Protein AF-A0A0Q8Q3E1-F1 (afdb_monomer)

Nearest PDB structures (foldseek):
  7n4d-assembly4_D  TM=6.068E-01  e=2.400E-01  Naegleria fowleri
  8rpp-assembly2_C  TM=5.121E-01  e=3.113E-01  Homo sapiens
  8bsj-assembly1_LN  TM=4.347E-01  e=2.488E+00  Giardia duodenalis
  2mf6-assembly1_C  TM=3.451E-01  e=6.360E-01  Gallus gallus

Mean predicted aligned error: 5.14 Å

Solvent-accessible surface area (backbone atoms only — not comparable to full-atom values): 5073 Å² total; per-residue (Å²): 135,86,70,72,69,56,91,77,68,58,80,46,69,65,23,40,23,29,38,77,83,64,42,48,21,41,25,71,40,70,47,97,87,60,33,35,30,19,37,29,74,84,76,65,50,79,70,54,72,40,20,46,74,96,45,60,35,40,64,52,54,72,67,58,48,52,46,35,72,73,39,48,69,64,40,48,53,52,53,54,53,52,57,52,62,73,73,108

Structure (mmCIF, 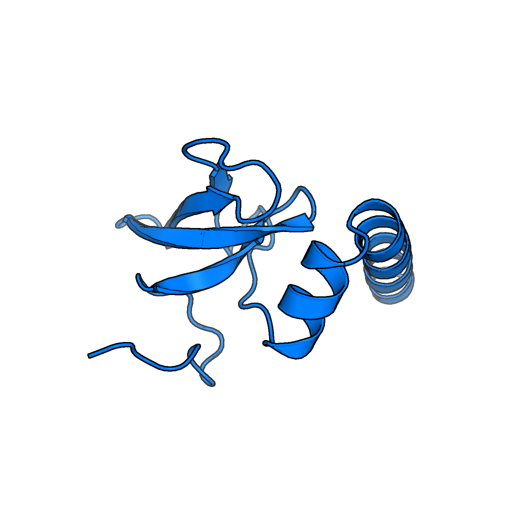N/CA/C/O backbone):
data_AF-A0A0Q8Q3E1-F1
#
_entry.id   AF-A0A0Q8Q3E1-F1
#
loop_
_atom_site.group_PDB
_atom_site.id
_atom_site.type_symbol
_atom_site.label_atom_id
_atom_site.label_alt_id
_atom_site.label_comp_id
_atom_site.label_asym_id
_atom_site.label_entity_id
_atom_site.label_seq_id
_atom_site.pdbx_PDB_ins_code
_atom_site.Cartn_x
_atom_site.Cartn_y
_atom_site.Cartn_z
_atom_site.occupancy
_atom_site.B_iso_or_equiv
_atom_site.auth_seq_id
_atom_site.auth_comp_id
_atom_site.auth_asym_id
_atom_site.auth_atom_id
_atom_site.pdbx_PDB_model_num
ATOM 1 N N . MET A 1 1 ? -5.960 -12.718 -17.561 1.00 31.53 1 MET A N 1
ATOM 2 C CA . MET A 1 1 ? -5.640 -13.663 -16.474 1.00 31.53 1 MET A CA 1
ATOM 3 C C . MET A 1 1 ? -5.301 -12.798 -15.272 1.00 31.53 1 MET A C 1
ATOM 5 O O . MET A 1 1 ? -4.240 -12.197 -15.286 1.00 31.53 1 MET A O 1
ATOM 9 N N . ALA A 1 2 ? -6.235 -12.590 -14.342 1.00 37.62 2 ALA A N 1
ATOM 10 C CA . ALA A 1 2 ? -5.942 -11.848 -13.117 1.00 37.62 2 ALA A CA 1
ATOM 11 C C . ALA A 1 2 ? -5.244 -12.821 -12.162 1.00 37.62 2 ALA A C 1
ATOM 13 O O . ALA A 1 2 ? -5.837 -13.830 -11.782 1.00 37.62 2 ALA A O 1
ATOM 14 N N . GLN A 1 3 ? -3.965 -12.584 -11.884 1.00 43.72 3 GLN A N 1
ATOM 15 C CA . GLN A 1 3 ? -3.220 -13.351 -10.892 1.00 43.72 3 GLN A CA 1
ATOM 16 C C . GLN A 1 3 ? -3.800 -12.998 -9.512 1.00 43.72 3 GLN A C 1
ATOM 18 O O . GLN A 1 3 ? -4.028 -11.823 -9.228 1.00 43.72 3 GLN A O 1
ATOM 23 N N . ALA A 1 4 ? -4.091 -14.003 -8.683 1.00 48.03 4 ALA A N 1
ATOM 24 C CA . ALA A 1 4 ? -4.406 -13.782 -7.273 1.00 48.03 4 ALA A CA 1
ATOM 25 C C . ALA A 1 4 ? -3.236 -13.041 -6.590 1.00 48.03 4 ALA A C 1
ATOM 27 O O . ALA A 1 4 ? -2.099 -13.222 -7.041 1.00 48.03 4 ALA A O 1
ATOM 28 N N . PRO A 1 5 ? -3.479 -12.230 -5.538 1.00 51.66 5 PRO A N 1
ATOM 29 C CA . PRO A 1 5 ? -2.392 -11.638 -4.766 1.00 51.66 5 PRO A CA 1
ATOM 30 C C . PRO A 1 5 ? -1.440 -12.755 -4.324 1.00 51.66 5 PRO A C 1
ATOM 32 O O . PRO A 1 5 ? -1.869 -13.801 -3.839 1.00 51.66 5 PRO A O 1
ATOM 35 N N . SER A 1 6 ? -0.159 -12.565 -4.613 1.00 49.50 6 SER A N 1
ATOM 36 C CA . SER A 1 6 ? 0.922 -13.515 -4.372 1.00 49.50 6 SER A CA 1
ATOM 37 C C . SER A 1 6 ? 0.959 -13.934 -2.901 1.00 49.50 6 SER A C 1
ATOM 39 O O . SER A 1 6 ? 1.283 -13.137 -2.026 1.00 49.50 6 SER A O 1
ATOM 41 N N . GLU A 1 7 ? 0.709 -15.217 -2.624 1.00 49.69 7 GLU A N 1
ATOM 42 C CA . GLU A 1 7 ? 0.925 -15.814 -1.292 1.00 49.69 7 GLU A CA 1
ATOM 43 C C . GLU A 1 7 ? 2.414 -15.822 -0.882 1.00 49.69 7 GLU A C 1
ATOM 45 O O . GLU A 1 7 ? 2.760 -16.154 0.247 1.00 49.69 7 GLU A O 1
ATOM 50 N N . SER A 1 8 ? 3.309 -15.446 -1.801 1.00 54.81 8 SER A N 1
ATOM 51 C CA . SER A 1 8 ? 4.764 -15.436 -1.653 1.00 54.81 8 SER A CA 1
ATOM 52 C C . SER A 1 8 ? 5.348 -14.153 -1.044 1.00 54.81 8 SER A C 1
ATOM 54 O O . SER A 1 8 ? 6.567 -14.047 -0.954 1.00 54.81 8 SER A O 1
ATOM 56 N N . GLY A 1 9 ? 4.536 -13.173 -0.629 1.00 71.06 9 GLY A N 1
ATOM 57 C CA . GLY A 1 9 ? 5.037 -11.915 -0.041 1.00 71.06 9 GLY A CA 1
ATOM 58 C C . GLY A 1 9 ? 5.728 -10.970 -1.043 1.00 71.06 9 GLY A C 1
ATOM 59 O O . GLY A 1 9 ? 6.095 -9.852 -0.695 1.00 71.06 9 GLY A O 1
ATOM 60 N N . GLU A 1 10 ? 5.877 -11.398 -2.294 1.00 87.19 10 GLU A N 1
ATOM 61 C CA . GLU A 1 10 ? 6.497 -10.650 -3.386 1.00 87.19 10 GLU A CA 1
ATOM 62 C C . GLU A 1 10 ? 5.475 -9.718 -4.050 1.00 87.19 10 GLU A C 1
ATOM 64 O O . GLU A 1 10 ? 4.377 -10.152 -4.402 1.00 87.19 10 GLU A O 1
ATOM 69 N N . ILE A 1 11 ? 5.819 -8.446 -4.261 1.00 92.75 11 ILE A N 1
ATOM 70 C CA . ILE A 1 11 ? 4.966 -7.502 -4.995 1.00 92.75 11 ILE A CA 1
ATOM 71 C C . ILE A 1 11 ? 5.275 -7.618 -6.491 1.00 92.75 11 ILE A C 1
ATOM 73 O O . ILE A 1 11 ? 6.391 -7.352 -6.925 1.00 92.75 11 ILE A O 1
ATOM 77 N N . VAL A 1 12 ? 4.265 -7.981 -7.285 1.00 93.31 12 VAL A N 1
ATOM 78 C CA . VAL A 1 12 ? 4.331 -8.028 -8.753 1.00 93.31 12 VAL A CA 1
ATOM 79 C C . VAL A 1 12 ? 3.245 -7.144 -9.363 1.00 93.31 12 VAL A C 1
ATOM 81 O O . VAL A 1 12 ? 2.308 -6.732 -8.678 1.00 93.31 12 VAL A O 1
ATOM 84 N N . VAL A 1 13 ? 3.332 -6.866 -10.667 1.00 95.19 13 VAL A N 1
ATOM 85 C CA . VAL A 1 13 ? 2.272 -6.133 -11.381 1.00 95.19 13 VAL A CA 1
ATOM 86 C C . VAL A 1 13 ? 0.929 -6.848 -11.199 1.00 95.19 13 VAL A C 1
ATOM 88 O O . VAL A 1 13 ? 0.800 -8.036 -11.491 1.00 95.19 13 VAL A O 1
ATOM 91 N N . GLY A 1 14 ? -0.075 -6.108 -10.730 1.00 93.75 14 GLY A N 1
ATOM 92 C CA . GLY A 1 14 ? -1.397 -6.626 -10.376 1.00 93.75 14 GLY A CA 1
ATOM 93 C C . GLY A 1 14 ? -1.587 -6.951 -8.891 1.00 93.75 14 GLY A C 1
ATOM 94 O O . GLY A 1 14 ? -2.732 -7.042 -8.451 1.00 93.75 14 GLY A O 1
ATOM 95 N N . THR A 1 15 ? -0.514 -7.069 -8.102 1.00 94.25 15 THR A N 1
ATOM 96 C CA . THR A 1 15 ? -0.609 -7.179 -6.640 1.00 94.25 15 THR A CA 1
ATOM 97 C C . THR A 1 15 ? -1.083 -5.851 -6.053 1.00 94.25 15 THR A C 1
ATOM 99 O O . THR A 1 15 ? -0.657 -4.779 -6.488 1.00 94.25 15 THR A O 1
ATOM 102 N N . ILE A 1 16 ? -1.959 -5.919 -5.051 1.00 95.62 16 ILE A N 1
ATOM 103 C CA . ILE A 1 16 ? -2.321 -4.757 -4.239 1.00 95.62 16 ILE A CA 1
ATOM 104 C C . ILE A 1 16 ? -1.423 -4.760 -3.005 1.00 95.62 16 ILE A C 1
ATOM 106 O O . ILE A 1 16 ? -1.326 -5.779 -2.322 1.00 95.62 16 ILE A O 1
ATOM 110 N N . TYR A 1 17 ? -0.750 -3.644 -2.749 1.00 95.38 17 TYR A N 1
ATOM 111 C CA . TYR A 1 17 ? 0.181 -3.480 -1.635 1.00 95.38 17 TYR A CA 1
ATOM 112 C C . TYR A 1 17 ? -0.170 -2.258 -0.784 1.00 95.38 17 TYR A C 1
ATOM 114 O O . TYR A 1 17 ? -0.857 -1.352 -1.253 1.00 95.38 17 TYR A O 1
ATOM 122 N N . GLU A 1 18 ? 0.290 -2.248 0.464 1.00 95.44 18 GLU A N 1
ATOM 123 C CA . GLU A 1 18 ? 0.244 -1.091 1.361 1.00 95.44 18 GLU A CA 1
ATOM 124 C C . GLU A 1 18 ? 1.460 -0.216 1.066 1.00 95.44 18 GLU A C 1
ATOM 126 O O . GLU A 1 18 ? 2.587 -0.710 1.106 1.00 95.44 18 GLU A O 1
ATOM 131 N N . ASP A 1 19 ? 1.261 1.062 0.742 1.00 94.62 19 ASP A N 1
ATOM 132 C CA . ASP A 1 19 ? 2.371 2.014 0.673 1.00 94.62 19 ASP A CA 1
ATOM 133 C C . ASP A 1 19 ? 2.711 2.596 2.058 1.00 94.62 19 ASP A C 1
ATOM 135 O O . ASP A 1 19 ? 1.999 2.396 3.039 1.00 94.62 19 ASP A O 1
ATOM 139 N N . CYS A 1 20 ? 3.789 3.375 2.152 1.00 92.94 20 CYS A N 1
ATOM 140 C CA . CYS A 1 20 ? 4.216 3.991 3.414 1.00 92.94 20 CYS A CA 1
ATOM 141 C C . CYS A 1 20 ? 3.246 5.050 3.978 1.00 92.94 20 CYS A C 1
ATOM 143 O O . CYS A 1 20 ? 3.475 5.575 5.067 1.00 92.94 20 CYS A O 1
ATOM 145 N N . ALA A 1 21 ? 2.179 5.384 3.249 1.00 93.19 21 ALA A N 1
ATOM 146 C CA . ALA A 1 21 ? 1.082 6.231 3.700 1.00 93.19 21 ALA A CA 1
ATOM 147 C C . ALA A 1 21 ? -0.200 5.422 3.970 1.00 93.19 21 ALA A C 1
ATOM 149 O O . ALA A 1 21 ? -1.272 6.017 4.098 1.00 93.19 21 ALA A O 1
ATOM 150 N N . TYR A 1 22 ? -0.090 4.093 4.067 1.00 94.88 22 TYR A N 1
ATOM 151 C CA . TYR A 1 22 ? -1.175 3.140 4.307 1.00 94.88 22 TYR A CA 1
ATOM 152 C C . TYR A 1 22 ? -2.185 3.007 3.165 1.00 94.88 22 TYR A C 1
ATOM 154 O O . TYR A 1 22 ? -3.239 2.393 3.339 1.00 94.88 22 TYR A O 1
ATOM 162 N N . HIS A 1 23 ? -1.910 3.574 1.989 1.00 95.81 23 HIS A N 1
ATOM 163 C CA . HIS A 1 23 ? -2.814 3.430 0.860 1.00 95.81 23 HIS A CA 1
ATOM 164 C C . HIS A 1 23 ? -2.765 1.985 0.341 1.00 95.81 23 HIS A C 1
ATOM 166 O O . HIS A 1 23 ? -1.674 1.476 0.081 1.00 95.81 23 HIS A O 1
ATOM 172 N N . PRO A 1 24 ? -3.918 1.337 0.094 1.00 96.06 24 PRO A N 1
ATOM 173 C CA . PRO A 1 24 ? -3.980 0.190 -0.797 1.00 96.06 24 PRO A CA 1
ATOM 174 C C . PRO A 1 24 ? -3.700 0.660 -2.229 1.00 96.06 24 PRO A C 1
ATOM 176 O O . PRO A 1 24 ? -4.452 1.456 -2.798 1.00 96.06 24 PRO A O 1
ATOM 179 N N . VAL A 1 25 ? -2.613 0.172 -2.815 1.00 96.44 25 VAL A N 1
ATOM 180 C CA . VAL A 1 25 ? -2.119 0.574 -4.134 1.00 96.44 25 VAL A CA 1
ATOM 181 C C . VAL A 1 25 ? -2.088 -0.631 -5.068 1.00 96.44 25 VAL A C 1
ATOM 183 O O . VAL A 1 25 ? -1.472 -1.646 -4.759 1.00 96.44 25 VAL A O 1
ATOM 186 N N . LEU A 1 26 ? -2.726 -0.520 -6.236 1.00 95.75 26 LEU A N 1
ATOM 187 C CA . LEU A 1 26 ? -2.594 -1.510 -7.306 1.00 95.75 26 LEU A CA 1
ATOM 188 C C . LEU A 1 26 ? -1.253 -1.313 -8.015 1.00 95.75 26 LEU A C 1
ATOM 190 O O . LEU A 1 26 ? -1.057 -0.293 -8.677 1.00 95.75 26 LEU A O 1
ATOM 194 N N . CYS A 1 27 ? -0.355 -2.294 -7.916 1.00 95.88 27 CYS A N 1
ATOM 195 C CA . CYS A 1 27 ? 0.936 -2.262 -8.594 1.00 95.88 27 CYS A CA 1
ATOM 196 C C . CYS A 1 27 ? 0.759 -2.291 -10.116 1.00 95.88 27 CYS A C 1
ATOM 198 O O . CYS A 1 27 ? 0.194 -3.234 -10.679 1.00 95.88 27 CYS A O 1
ATOM 200 N N . THR A 1 28 ? 1.281 -1.266 -10.785 1.00 95.81 28 THR A N 1
ATOM 201 C CA . THR A 1 28 ? 1.295 -1.146 -12.248 1.00 95.81 28 THR A CA 1
ATOM 202 C C . THR A 1 28 ? 2.686 -1.353 -12.837 1.00 95.81 28 THR A C 1
ATOM 204 O O . THR A 1 28 ? 2.796 -1.647 -14.025 1.00 95.81 28 THR A O 1
ATOM 207 N N . ALA A 1 29 ? 3.743 -1.202 -12.033 1.00 95.25 29 ALA A N 1
ATOM 208 C CA . ALA A 1 29 ? 5.122 -1.432 -12.446 1.00 95.25 29 ALA A CA 1
ATOM 209 C C . ALA A 1 29 ? 5.997 -1.878 -11.267 1.00 95.25 29 ALA A C 1
ATOM 211 O O . ALA A 1 29 ? 5.828 -1.397 -10.145 1.00 95.25 29 ALA A O 1
ATOM 212 N N . VAL A 1 30 ? 6.955 -2.755 -11.569 1.00 94.75 30 VAL A N 1
ATOM 213 C CA . VAL A 1 30 ? 8.088 -3.118 -10.709 1.00 94.75 30 VAL A CA 1
ATOM 214 C C . VAL A 1 30 ? 9.354 -2.721 -11.460 1.00 94.75 30 VAL A C 1
ATOM 216 O O . VAL A 1 30 ? 9.466 -3.009 -12.654 1.00 94.75 30 VAL A O 1
ATOM 219 N N . HIS A 1 31 ? 10.265 -2.033 -10.784 1.00 94.38 31 HIS A N 1
ATOM 220 C CA . HIS A 1 31 ? 11.497 -1.501 -11.363 1.00 94.38 31 HIS A CA 1
ATOM 221 C C . HIS A 1 31 ? 12.698 -2.386 -11.018 1.00 94.38 31 HIS A C 1
ATOM 223 O O . HIS A 1 31 ? 12.656 -3.175 -10.075 1.00 94.38 31 HIS A O 1
ATOM 229 N N . ASP A 1 32 ? 13.791 -2.236 -11.770 1.00 92.94 32 ASP A N 1
ATOM 230 C CA . ASP A 1 32 ? 15.008 -3.049 -11.605 1.00 92.94 32 ASP A CA 1
ATOM 231 C C . ASP A 1 32 ? 15.678 -2.871 -10.229 1.00 92.94 32 ASP A C 1
ATOM 233 O O . ASP A 1 32 ? 16.413 -3.748 -9.776 1.00 92.94 32 ASP A O 1
ATOM 237 N N . ASP A 1 33 ? 15.433 -1.741 -9.562 1.00 90.94 33 ASP A N 1
ATOM 238 C CA . ASP A 1 33 ? 15.924 -1.447 -8.212 1.00 90.94 33 ASP A CA 1
ATOM 239 C C . ASP A 1 33 ? 15.027 -2.015 -7.096 1.00 90.94 33 ASP A C 1
ATOM 241 O O . ASP A 1 33 ? 15.283 -1.770 -5.918 1.00 90.94 33 ASP A O 1
ATOM 245 N N . GLY A 1 34 ? 13.982 -2.766 -7.454 1.00 89.38 34 GLY A N 1
ATOM 246 C CA . GLY A 1 34 ? 13.012 -3.337 -6.521 1.00 89.38 34 GLY A CA 1
ATOM 247 C C . GLY A 1 34 ? 11.926 -2.360 -6.069 1.00 89.38 34 GLY A C 1
ATOM 248 O O . GLY A 1 34 ? 11.033 -2.755 -5.318 1.00 89.38 34 GLY A O 1
ATOM 249 N N . SER A 1 35 ? 11.953 -1.102 -6.522 1.00 93.44 35 SER A N 1
ATOM 250 C CA . SER A 1 35 ? 10.859 -0.170 -6.263 1.00 93.44 35 SER A CA 1
ATOM 251 C C . SER A 1 35 ? 9.616 -0.527 -7.080 1.00 93.44 35 SER A C 1
ATOM 253 O O . SER A 1 35 ? 9.667 -1.199 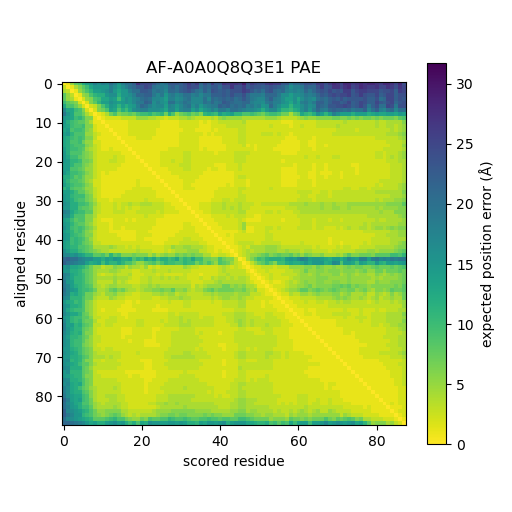-8.114 1.00 93.44 35 SER A O 1
ATOM 255 N N . VAL A 1 36 ? 8.466 -0.074 -6.599 1.00 94.75 36 VAL A N 1
ATOM 256 C CA . VAL A 1 36 ? 7.154 -0.333 -7.182 1.00 94.75 36 VAL A CA 1
ATOM 257 C C . VAL A 1 36 ? 6.394 0.971 -7.369 1.00 94.75 36 VAL A C 1
ATOM 259 O O . VAL A 1 36 ? 6.476 1.898 -6.559 1.00 94.75 36 VAL A O 1
ATOM 262 N N . SER A 1 37 ? 5.623 1.027 -8.447 1.00 95.44 37 SER A N 1
ATOM 263 C CA . SER A 1 37 ? 4.707 2.127 -8.731 1.00 95.44 37 SER A CA 1
ATOM 264 C C . SER A 1 37 ? 3.300 1.588 -8.886 1.00 95.44 37 SER A C 1
ATOM 266 O O . SER A 1 37 ? 3.089 0.513 -9.462 1.00 95.44 37 SER A O 1
ATOM 268 N N . GLY A 1 38 ? 2.325 2.371 -8.447 1.00 95.38 38 GLY A N 1
ATOM 269 C CA . GLY A 1 38 ? 0.937 2.007 -8.638 1.00 95.38 38 GLY A CA 1
ATOM 270 C C . GLY A 1 38 ? -0.049 3.137 -8.417 1.00 95.38 38 GLY A C 1
ATOM 271 O O . GLY A 1 38 ? 0.314 4.297 -8.197 1.00 95.38 38 GLY A O 1
ATOM 272 N N . ILE A 1 39 ? -1.319 2.755 -8.492 1.00 96.31 39 ILE A N 1
ATOM 273 C CA . ILE A 1 39 ? -2.469 3.649 -8.394 1.00 96.31 39 ILE A CA 1
ATOM 274 C C . ILE A 1 39 ? -3.184 3.372 -7.074 1.00 96.31 39 ILE A C 1
ATOM 276 O O . ILE A 1 39 ? -3.531 2.228 -6.773 1.00 96.31 39 ILE A O 1
ATOM 280 N N . SER A 1 40 ? -3.405 4.423 -6.287 1.00 96.00 40 SER A N 1
ATOM 281 C CA . SER A 1 40 ? -4.157 4.336 -5.032 1.00 96.00 40 SER A CA 1
ATOM 282 C C . SER A 1 40 ? -5.612 3.952 -5.291 1.00 96.00 40 SER A C 1
ATOM 284 O O . SER A 1 40 ? -6.298 4.581 -6.095 1.00 96.00 40 SER A O 1
ATOM 286 N N . LEU A 1 41 ? -6.107 2.949 -4.569 1.00 95.31 41 LEU A N 1
ATOM 287 C CA . LEU A 1 41 ? -7.506 2.523 -4.643 1.00 95.31 41 LEU A CA 1
ATOM 288 C C . LEU A 1 41 ? -8.448 3.398 -3.800 1.00 95.31 41 LEU A C 1
ATOM 290 O O . LEU A 1 41 ? -9.661 3.228 -3.883 1.00 95.31 41 LEU A O 1
ATOM 294 N N . ILE A 1 42 ? -7.910 4.331 -3.007 1.00 95.19 42 ILE A N 1
ATOM 295 C CA . ILE A 1 42 ? -8.696 5.252 -2.169 1.00 95.19 42 ILE A CA 1
ATOM 296 C C . ILE A 1 42 ? -9.152 6.476 -2.966 1.00 95.19 42 ILE A C 1
ATOM 298 O O . ILE A 1 42 ? -10.312 6.872 -2.901 1.00 95.19 42 IL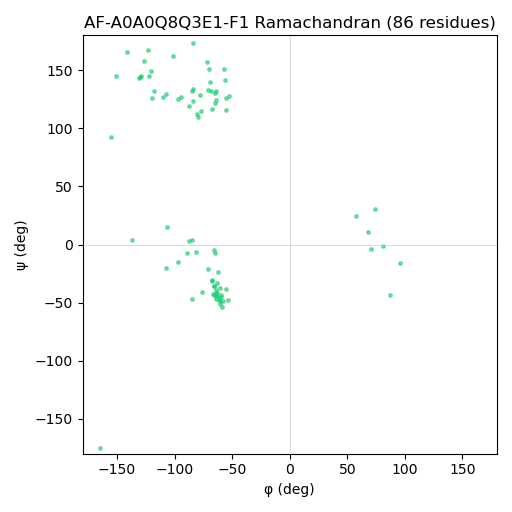E A O 1
ATOM 302 N N . ASP A 1 43 ? -8.230 7.080 -3.711 1.00 93.62 43 ASP A N 1
ATOM 303 C CA . ASP A 1 43 ? -8.395 8.407 -4.316 1.00 93.62 43 ASP A CA 1
ATOM 304 C C . ASP A 1 43 ? -7.895 8.491 -5.766 1.00 93.62 43 ASP A C 1
ATOM 306 O O . ASP A 1 43 ? -7.924 9.567 -6.360 1.00 93.62 43 ASP A O 1
ATOM 310 N N . ALA A 1 44 ? -7.449 7.370 -6.344 1.00 92.56 44 ALA A N 1
ATOM 311 C CA . ALA A 1 44 ? -6.870 7.299 -7.684 1.00 92.56 44 ALA A CA 1
ATOM 312 C C . ALA A 1 44 ? -5.642 8.211 -7.900 1.00 92.56 44 ALA A C 1
ATOM 314 O O . ALA A 1 44 ? -5.344 8.571 -9.036 1.00 92.56 44 ALA A O 1
ATOM 315 N N . SER A 1 45 ? -4.903 8.582 -6.843 1.00 87.25 45 SER A N 1
ATOM 316 C CA . SER A 1 45 ? -3.668 9.368 -6.985 1.00 87.25 45 SER A CA 1
ATOM 317 C C . SER A 1 45 ? -2.582 8.585 -7.752 1.00 87.25 45 SER A C 1
ATOM 319 O O . SER A 1 45 ? -2.302 7.437 -7.384 1.00 87.25 45 SER A O 1
ATOM 321 N N . GLU A 1 46 ? -1.937 9.208 -8.752 1.00 78.38 46 GLU A N 1
ATOM 322 C CA . GLU A 1 46 ? -0.916 8.588 -9.623 1.00 78.38 46 GLU A CA 1
ATOM 323 C C . GLU A 1 46 ? 0.464 9.288 -9.576 1.00 78.38 46 GLU A C 1
ATOM 325 O O . GLU A 1 46 ? 0.518 10.520 -9.501 1.00 78.38 46 GLU A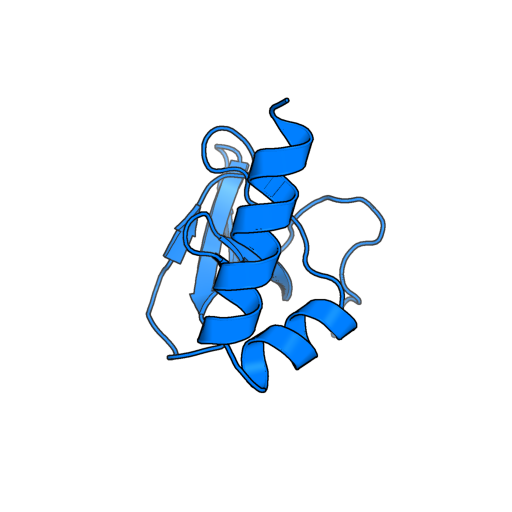 O 1
ATOM 330 N N . PRO A 1 47 ? 1.575 8.543 -9.775 1.00 76.69 47 PRO A N 1
ATOM 331 C CA . PRO A 1 47 ? 1.853 7.208 -9.252 1.00 76.69 47 PRO A CA 1
ATOM 332 C C . PRO A 1 47 ? 2.423 7.300 -7.832 1.00 76.69 47 PRO A C 1
ATOM 334 O O . PRO A 1 47 ? 3.353 8.068 -7.562 1.00 76.69 47 PRO A O 1
ATOM 337 N N . ARG A 1 48 ? 1.897 6.471 -6.925 1.00 89.38 48 ARG A N 1
ATOM 338 C CA . ARG A 1 48 ? 2.488 6.302 -5.593 1.00 89.38 48 ARG A CA 1
ATOM 339 C C . ARG A 1 48 ? 3.684 5.367 -5.722 1.00 89.38 48 ARG A C 1
ATOM 341 O O . ARG A 1 48 ? 3.518 4.186 -6.024 1.00 89.38 48 ARG A O 1
ATOM 348 N N .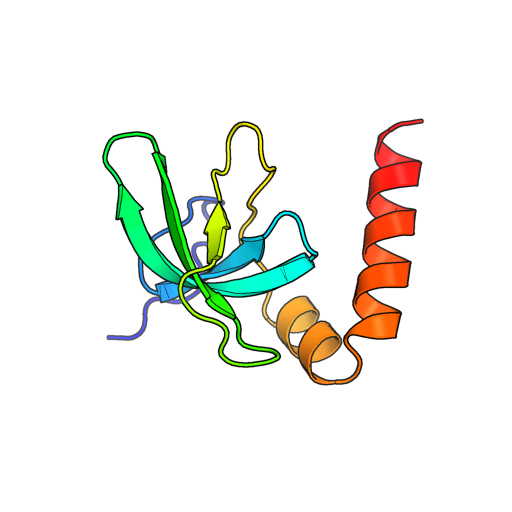 ASN A 1 49 ? 4.881 5.925 -5.559 1.00 91.44 49 ASN A N 1
ATOM 349 C CA . ASN A 1 49 ? 6.140 5.195 -5.674 1.00 91.44 49 ASN A CA 1
ATOM 350 C C . ASN A 1 49 ? 6.619 4.795 -4.283 1.00 91.44 49 ASN A C 1
ATOM 352 O O . ASN A 1 49 ? 6.750 5.647 -3.405 1.00 91.44 49 ASN A O 1
ATOM 356 N N . CYS A 1 50 ? 6.871 3.507 -4.098 1.00 92.31 50 CYS A N 1
ATOM 357 C CA . CYS A 1 50 ? 7.301 2.931 -2.834 1.00 92.31 50 CYS A CA 1
ATOM 358 C C . CYS A 1 50 ? 8.346 1.848 -3.114 1.00 92.31 50 CYS A C 1
ATOM 360 O O . CYS A 1 50 ? 8.478 1.393 -4.246 1.00 92.31 50 CYS A O 1
ATOM 362 N N . ALA A 1 51 ? 9.066 1.401 -2.098 1.00 88.88 51 ALA A N 1
ATOM 363 C CA . ALA A 1 51 ? 9.910 0.218 -2.194 1.00 88.88 51 ALA A CA 1
ATOM 364 C C . ALA A 1 51 ? 9.631 -0.700 -0.994 1.00 88.88 51 ALA A C 1
ATOM 366 O O . ALA A 1 51 ? 9.380 -0.189 0.105 1.00 88.88 51 ALA A O 1
ATOM 367 N N . PRO A 1 52 ? 9.649 -2.035 -1.173 1.00 86.81 52 PRO A N 1
ATOM 368 C CA . PRO A 1 52 ? 9.590 -2.964 -0.046 1.00 86.81 52 PRO A CA 1
ATOM 369 C C . PRO A 1 52 ? 10.692 -2.636 0.965 1.00 86.81 52 PRO A C 1
ATOM 371 O O . PRO A 1 52 ? 10.426 -2.419 2.148 1.00 86.81 52 PRO A O 1
ATOM 374 N N . ASP A 1 53 ? 11.911 -2.453 0.458 1.00 84.88 53 ASP A N 1
ATOM 375 C CA . ASP A 1 53 ? 13.048 -1.992 1.238 1.00 84.88 53 ASP A CA 1
ATOM 376 C C . ASP A 1 53 ? 12.978 -0.475 1.471 1.00 84.88 53 ASP A C 1
ATOM 378 O O . ASP A 1 53 ? 12.825 0.324 0.549 1.00 84.88 53 ASP A O 1
ATOM 382 N N . GLY A 1 54 ? 13.103 -0.052 2.730 1.00 84.31 54 GLY A N 1
ATOM 383 C CA . GLY A 1 54 ? 13.152 1.359 3.127 1.00 84.31 54 GLY A CA 1
ATOM 384 C C . GLY A 1 54 ? 11.788 2.010 3.363 1.00 84.31 54 GLY A C 1
ATOM 385 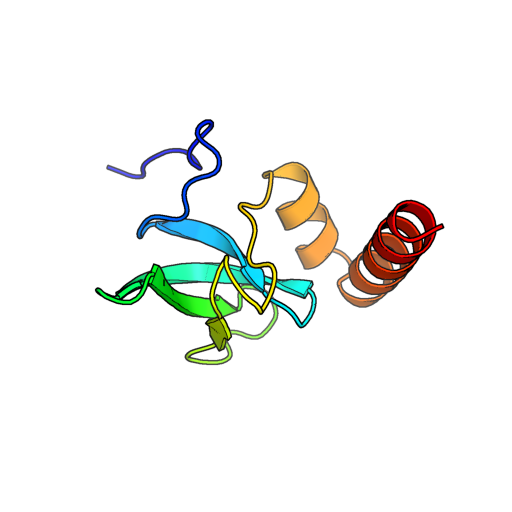O O . GLY A 1 54 ? 11.635 2.703 4.367 1.00 84.31 54 GLY A O 1
ATOM 386 N N . CYS A 1 55 ? 10.795 1.777 2.499 1.00 88.56 55 CYS A N 1
ATOM 387 C CA . CYS A 1 55 ? 9.439 2.301 2.707 1.00 88.56 55 CYS A CA 1
ATOM 388 C C . CYS A 1 55 ? 8.479 1.294 3.357 1.00 88.56 55 CYS A C 1
ATOM 390 O O . CYS A 1 55 ? 7.430 1.711 3.840 1.00 88.56 55 CYS A O 1
ATOM 392 N N . GLY A 1 56 ? 8.826 0.003 3.385 1.00 88.69 56 GLY A N 1
ATOM 393 C CA . GLY A 1 56 ? 8.003 -1.030 4.014 1.00 88.69 56 GLY A CA 1
ATOM 394 C C . GLY A 1 56 ? 6.763 -1.394 3.203 1.00 88.69 56 GLY A C 1
ATOM 395 O O . GLY A 1 56 ? 5.738 -1.731 3.786 1.00 88.69 56 GLY A O 1
ATOM 396 N N . ALA A 1 57 ? 6.829 -1.299 1.869 1.00 92.94 57 ALA A N 1
ATOM 397 C CA . ALA A 1 57 ? 5.717 -1.723 1.027 1.00 92.94 57 ALA A CA 1
ATOM 398 C C . ALA A 1 57 ? 5.472 -3.232 1.173 1.00 92.94 57 ALA A C 1
ATOM 400 O O . ALA A 1 57 ? 6.379 -4.030 0.930 1.00 92.94 57 ALA A O 1
ATOM 401 N N . VAL A 1 58 ? 4.246 -3.623 1.525 1.00 93.12 58 VAL A N 1
ATOM 402 C CA . VAL A 1 58 ? 3.887 -5.031 1.764 1.00 93.12 58 VAL A CA 1
ATOM 403 C C . VAL A 1 58 ? 2.621 -5.428 1.007 1.00 93.12 58 VAL A C 1
ATOM 405 O O . VAL A 1 58 ? 1.710 -4.609 0.890 1.00 93.12 58 VAL A O 1
ATOM 408 N N . PRO A 1 59 ? 2.510 -6.665 0.486 1.00 94.38 59 PRO A N 1
ATOM 409 C CA . PRO A 1 59 ? 1.2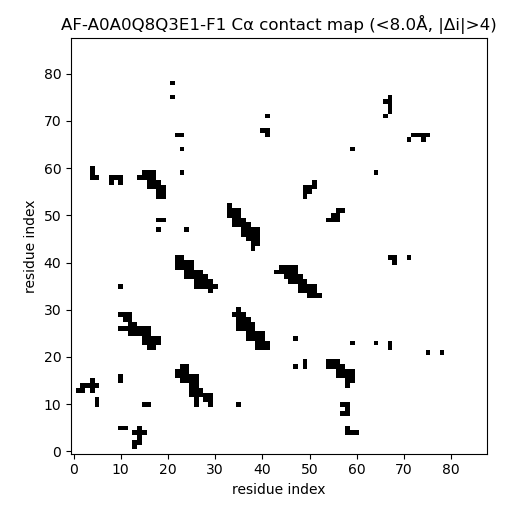61 -7.151 -0.094 1.00 94.38 59 PRO A CA 1
ATOM 410 C C . PRO A 1 59 ? 0.102 -7.063 0.899 1.00 94.38 59 PRO A C 1
ATOM 412 O O . PRO A 1 59 ? 0.260 -7.342 2.086 1.00 94.38 59 PRO A O 1
ATOM 415 N N . LEU A 1 60 ? -1.073 -6.705 0.392 1.00 93.69 60 LEU A N 1
ATOM 416 C CA . LEU A 1 60 ? -2.265 -6.458 1.192 1.00 93.69 60 LEU A CA 1
ATOM 417 C C . LEU A 1 60 ? -3.266 -7.603 0.994 1.00 93.69 60 LEU A C 1
ATOM 419 O O . LEU A 1 60 ? -3.596 -7.972 -0.138 1.00 93.69 60 LEU A O 1
ATOM 423 N N . ALA A 1 61 ? -3.762 -8.173 2.094 1.00 90.75 61 ALA A N 1
ATOM 424 C CA . ALA A 1 61 ? -4.809 -9.188 2.043 1.00 90.75 61 ALA A CA 1
ATOM 425 C C . ALA A 1 61 ? -6.148 -8.569 1.615 1.00 90.75 61 ALA A C 1
ATOM 427 O O . ALA A 1 61 ? -6.434 -7.407 1.902 1.00 90.75 61 ALA A O 1
ATOM 428 N N . VAL A 1 62 ? -7.014 -9.356 0.966 1.00 90.75 62 VAL A N 1
ATOM 429 C CA . VAL A 1 62 ? -8.321 -8.867 0.478 1.00 90.75 62 VAL A CA 1
ATOM 430 C C . VAL A 1 62 ? -9.158 -8.241 1.595 1.00 90.75 62 VAL A C 1
ATOM 432 O O . VAL A 1 62 ? -9.803 -7.217 1.369 1.00 90.75 62 VAL A O 1
ATOM 435 N N . ASP A 1 63 ? -9.116 -8.808 2.798 1.00 92.81 63 ASP A N 1
ATOM 436 C CA . ASP A 1 63 ? -9.864 -8.289 3.942 1.00 92.81 63 ASP A CA 1
ATOM 437 C C . ASP A 1 63 ? -9.393 -6.885 4.342 1.00 92.81 63 ASP A C 1
ATOM 439 O O . ASP A 1 63 ? -10.218 -5.985 4.511 1.00 92.81 63 ASP A O 1
ATOM 443 N N . ASP A 1 64 ? -8.080 -6.658 4.400 1.00 93.88 64 ASP A N 1
ATOM 444 C CA . ASP A 1 64 ? -7.507 -5.346 4.702 1.00 93.88 64 ASP A CA 1
ATOM 445 C C . ASP A 1 64 ? -7.822 -4.319 3.599 1.00 93.88 64 ASP A C 1
ATOM 447 O O . ASP A 1 64 ? -8.148 -3.171 3.910 1.00 93.88 64 ASP A O 1
ATOM 451 N N . ILE A 1 65 ? -7.858 -4.735 2.323 1.00 94.38 65 ILE A N 1
ATOM 452 C CA . ILE A 1 65 ? -8.279 -3.867 1.206 1.00 94.38 65 ILE A CA 1
ATOM 453 C C . ILE A 1 65 ? -9.719 -3.402 1.435 1.00 94.38 65 ILE A C 1
ATOM 455 O O . ILE A 1 65 ? -10.032 -2.215 1.331 1.00 94.38 65 ILE A O 1
ATOM 459 N N . VAL A 1 66 ? -10.615 -4.337 1.762 1.00 95.88 66 VAL A N 1
ATOM 460 C CA . VAL A 1 66 ? -12.031 -4.037 2.002 1.00 95.88 66 VAL A CA 1
ATOM 461 C C . VAL A 1 66 ? -12.204 -3.120 3.213 1.00 95.88 66 VAL A C 1
ATOM 463 O O . VAL A 1 66 ? -13.046 -2.219 3.170 1.00 95.88 66 VAL A O 1
ATOM 466 N N . LEU A 1 67 ? -11.428 -3.315 4.281 1.00 95.50 67 LEU A N 1
ATOM 467 C CA . LEU A 1 67 ? -11.460 -2.443 5.456 1.00 95.50 67 LEU A CA 1
ATOM 468 C C . LEU A 1 67 ? -11.001 -1.020 5.116 1.00 95.50 67 LEU A C 1
ATOM 470 O O . LEU A 1 67 ? -11.714 -0.068 5.444 1.00 95.50 67 LEU A O 1
ATOM 474 N N . ALA A 1 68 ? -9.882 -0.877 4.400 1.00 95.62 68 ALA A N 1
ATOM 475 C CA . ALA A 1 68 ? -9.355 0.417 3.970 1.00 95.62 68 ALA A CA 1
ATOM 476 C C . ALA A 1 68 ? -10.349 1.180 3.078 1.00 95.62 68 ALA A C 1
ATOM 478 O O . ALA A 1 68 ? -10.597 2.365 3.296 1.00 95.62 68 ALA A O 1
ATOM 479 N N . LEU A 1 69 ? -10.987 0.493 2.123 1.00 95.06 69 LEU A N 1
ATOM 480 C CA . LEU A 1 69 ? -11.986 1.096 1.231 1.00 95.06 69 LEU A CA 1
ATOM 481 C C . LEU A 1 69 ? -13.269 1.524 1.957 1.00 95.06 69 LEU A C 1
ATOM 483 O O . LEU A 1 69 ? -13.933 2.468 1.533 1.00 95.06 69 LEU A O 1
ATOM 487 N N . ARG A 1 70 ? -13.656 0.828 3.032 1.00 97.00 70 ARG A N 1
ATOM 488 C CA . ARG A 1 70 ? -14.867 1.158 3.805 1.00 97.00 70 ARG A CA 1
ATOM 489 C C . ARG A 1 70 ? -14.672 2.366 4.708 1.00 97.00 70 ARG A C 1
ATOM 491 O O . ARG A 1 70 ? -15.596 3.162 4.854 1.00 97.00 70 ARG A O 1
ATOM 498 N N . ASN A 1 71 ? -13.517 2.460 5.360 1.00 97.38 71 ASN A N 1
ATOM 499 C CA . ASN A 1 71 ? -13.182 3.566 6.244 1.00 97.38 71 ASN A CA 1
ATOM 500 C C . ASN A 1 71 ? -11.662 3.708 6.342 1.00 97.38 71 ASN A C 1
ATOM 502 O O . ASN A 1 71 ? -11.015 3.080 7.182 1.00 97.38 71 ASN A O 1
ATOM 506 N N . PHE A 1 72 ? -11.116 4.558 5.478 1.00 95.94 72 PHE A N 1
ATOM 507 C CA . PHE A 1 72 ? -9.677 4.739 5.372 1.00 95.94 72 PHE A CA 1
ATOM 508 C C . PHE A 1 72 ? -9.064 5.322 6.650 1.00 95.94 72 PHE A C 1
ATOM 510 O O . PHE A 1 72 ? -8.044 4.835 7.118 1.00 95.94 72 PHE A O 1
ATOM 517 N N . GLU A 1 73 ? -9.715 6.300 7.282 1.00 97.00 73 GLU A N 1
ATOM 518 C CA . GLU A 1 73 ? -9.212 6.920 8.514 1.00 97.00 73 GLU A CA 1
ATOM 519 C C . GLU A 1 73 ? -9.102 5.906 9.664 1.00 97.00 73 GLU A C 1
ATOM 521 O O . GLU A 1 73 ? -8.072 5.827 10.336 1.00 97.00 73 GLU A O 1
ATOM 526 N N . ALA A 1 74 ? -10.130 5.072 9.852 1.00 97.25 74 ALA A N 1
ATOM 527 C CA . ALA A 1 74 ? -10.099 4.017 10.865 1.00 97.25 74 ALA A CA 1
ATOM 528 C C . ALA A 1 74 ? -9.051 2.938 10.552 1.00 97.25 74 ALA A C 1
ATOM 530 O O . ALA A 1 74 ? -8.413 2.413 11.465 1.00 97.25 74 ALA A O 1
ATOM 531 N N . TYR A 1 75 ? -8.860 2.615 9.270 1.00 96.69 75 TYR A N 1
ATOM 532 C CA . TYR A 1 75 ? -7.817 1.693 8.832 1.00 96.69 75 TYR A CA 1
ATOM 533 C C . TYR A 1 75 ? -6.418 2.218 9.185 1.00 96.69 75 TYR A C 1
ATOM 535 O O . TYR A 1 75 ? -5.638 1.490 9.798 1.00 96.69 75 TYR A O 1
ATOM 543 N N . VAL A 1 76 ? -6.136 3.489 8.879 1.00 96.69 76 VAL A N 1
ATOM 544 C CA . VAL A 1 76 ? -4.857 4.145 9.199 1.00 96.69 76 VAL A CA 1
ATOM 545 C C . VAL A 1 76 ? -4.601 4.156 10.703 1.00 96.69 76 VAL A C 1
ATOM 547 O O . VAL A 1 76 ? -3.497 3.824 11.136 1.00 96.69 76 VAL A O 1
ATOM 550 N N . ALA A 1 77 ? -5.613 4.503 11.505 1.00 97.38 77 ALA A N 1
ATOM 551 C CA . ALA A 1 77 ? -5.494 4.516 12.960 1.00 97.38 77 ALA A CA 1
ATOM 552 C C . ALA A 1 77 ? -5.082 3.136 13.502 1.00 97.38 77 ALA A C 1
ATOM 554 O O . ALA A 1 77 ? -4.096 3.036 14.229 1.00 97.38 77 ALA A O 1
ATOM 555 N N . ARG A 1 78 ? -5.766 2.070 13.064 1.00 96.56 78 ARG A N 1
ATOM 556 C CA . ARG A 1 78 ? -5.444 0.689 13.449 1.00 96.56 78 ARG A CA 1
ATOM 557 C C . ARG A 1 78 ? -4.029 0.280 13.025 1.00 96.56 78 ARG A C 1
ATOM 559 O O . ARG A 1 78 ? -3.270 -0.197 13.860 1.00 96.56 78 ARG A O 1
ATOM 566 N N . ARG A 1 79 ? -3.655 0.473 11.753 1.00 94.94 79 ARG A N 1
ATOM 567 C CA . ARG A 1 79 ? -2.317 0.097 11.248 1.00 94.94 79 ARG A CA 1
ATOM 568 C C . ARG A 1 79 ? -1.199 0.837 11.981 1.00 94.94 79 ARG A C 1
ATOM 570 O O . ARG A 1 79 ? -0.168 0.250 12.284 1.00 94.94 79 ARG A O 1
ATOM 577 N N . THR A 1 80 ? -1.425 2.106 12.319 1.00 94.75 80 THR A N 1
ATOM 578 C CA . THR A 1 80 ? -0.471 2.902 13.105 1.00 94.75 80 THR A CA 1
ATOM 579 C C . THR A 1 80 ? -0.268 2.318 14.505 1.00 94.75 80 THR A C 1
ATOM 581 O O . THR A 1 80 ? 0.859 2.270 14.992 1.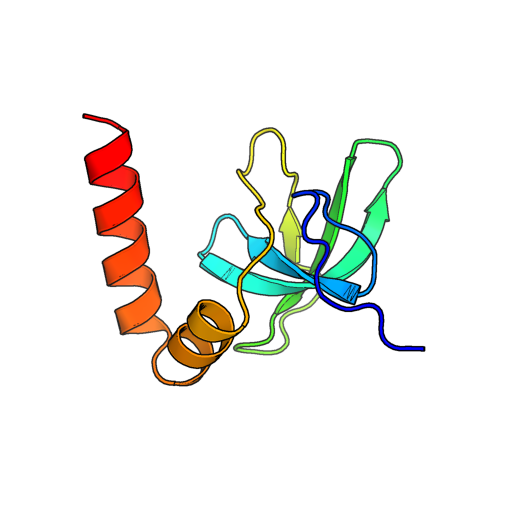00 94.75 80 THR A O 1
ATOM 584 N N . GLU A 1 81 ? -1.343 1.872 15.159 1.00 96.62 81 GLU A N 1
ATOM 585 C CA . GLU A 1 81 ? -1.266 1.212 16.468 1.00 96.62 81 GLU A CA 1
ATOM 586 C C . GLU A 1 81 ? -0.545 -0.140 16.387 1.00 96.62 81 GLU A C 1
ATOM 588 O O . GLU A 1 81 ? 0.317 -0.410 17.221 1.00 96.62 81 GLU A O 1
ATOM 593 N N . GLU A 1 82 ? -0.842 -0.950 15.367 1.00 93.62 82 GLU A N 1
ATOM 594 C CA . GLU A 1 82 ? -0.184 -2.242 15.121 1.00 93.62 82 GLU A CA 1
ATOM 595 C C . GLU A 1 82 ? 1.329 -2.077 14.928 1.00 93.62 82 GLU A C 1
ATOM 597 O O . GLU A 1 82 ? 2.108 -2.668 15.674 1.00 93.62 82 GLU A O 1
ATOM 602 N N . LEU A 1 83 ? 1.755 -1.204 14.007 1.00 90.50 83 LEU A N 1
ATOM 603 C CA . LEU A 1 83 ? 3.179 -0.954 13.748 1.00 90.50 83 LEU A CA 1
ATOM 604 C C . LEU A 1 83 ? 3.903 -0.368 14.965 1.00 90.50 83 LEU A C 1
ATOM 606 O O . LEU A 1 83 ? 5.084 -0.634 15.181 1.00 90.50 83 LEU A O 1
ATOM 610 N N . ARG A 1 84 ? 3.210 0.442 15.776 1.00 93.50 84 ARG A N 1
ATOM 611 C CA . ARG A 1 84 ? 3.774 0.965 17.022 1.00 93.50 84 ARG A CA 1
ATOM 612 C C . ARG A 1 84 ? 4.003 -0.149 18.042 1.00 93.50 84 ARG A C 1
ATOM 614 O O . ARG A 1 84 ? 5.046 -0.139 18.682 1.00 93.50 84 ARG A O 1
ATOM 621 N N . ALA A 1 85 ? 3.055 -1.073 18.187 1.00 94.69 85 ALA A N 1
ATOM 622 C CA . ALA A 1 85 ? 3.178 -2.204 19.103 1.00 94.69 85 ALA A CA 1
ATOM 623 C C . ALA A 1 85 ? 4.268 -3.198 18.664 1.00 94.69 85 ALA A C 1
ATOM 625 O O . ALA A 1 85 ? 4.909 -3.810 19.508 1.00 94.69 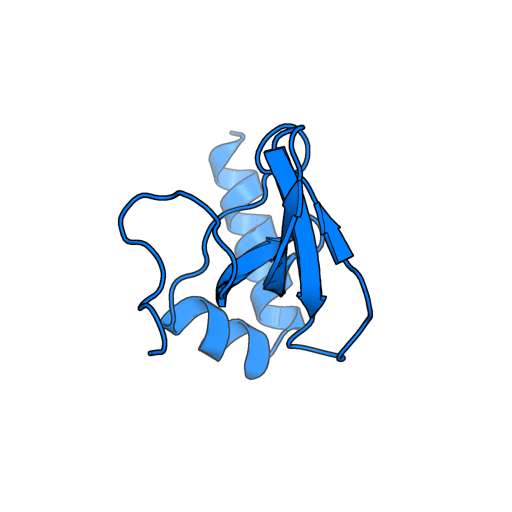85 ALA A O 1
ATOM 626 N N . GLU A 1 86 ? 4.506 -3.343 17.359 1.00 89.38 86 GLU A N 1
ATOM 627 C CA . GLU A 1 86 ? 5.594 -4.171 16.814 1.00 89.38 86 GLU A CA 1
ATOM 628 C C . GLU A 1 86 ? 6.994 -3.577 17.050 1.00 89.38 86 GLU A C 1
ATOM 630 O O . GLU A 1 86 ? 7.989 -4.301 16.991 1.00 89.38 86 GLU A O 1
ATOM 635 N N . ALA A 1 87 ? 7.086 -2.268 17.303 1.00 84.94 87 ALA A N 1
ATOM 636 C CA . ALA A 1 87 ? 8.345 -1.565 17.544 1.00 84.94 87 ALA A CA 1
ATOM 637 C C . ALA A 1 87 ? 8.774 -1.530 19.028 1.00 84.94 87 ALA A C 1
ATOM 639 O O . ALA A 1 87 ? 9.871 -1.044 19.321 1.00 84.94 87 ALA A O 1
ATOM 640 N N . GLU A 1 88 ? 7.917 -1.997 19.945 1.00 77.88 88 GLU A N 1
ATOM 641 C CA . GLU A 1 88 ? 8.156 -2.091 21.399 1.00 77.88 88 GLU A CA 1
ATOM 642 C C . GLU A 1 88 ? 8.757 -3.448 21.804 1.00 77.88 88 GLU A C 1
ATOM 644 O O . GLU A 1 88 ? 9.675 -3.437 22.660 1.00 77.88 88 GLU A O 1
#

Radius of gyration: 12.54 Å; Cα contacts (8 Å, |Δi|>4): 154; chains: 1; bounding box: 31×25×38 Å

Foldseek 3Di:
DQDDADPPFQDDQNFFKQWLQRFGFHWHDADPVQKTWGAGPQPRDGTDIHHCPPGVITGDDPVLNVVCNVPVVVSSVVVVVVVVVVVD

pLDDT: mean 88.37, std 14.42, range [31.53, 97.38]

Secondary structure (DSSP, 8-state):
--PPP-TTS---TT-EEE-TT--EEEEEEE-TTS-EEEEETTT--S-EEE-HHHH--EE--HHHHHHHHH-HHHHHHHHHHHHHHHT-

Sequence (88 aa):
MAQAPSESGEIVVGTIYEDCAYHPVLCTAVHDDGSVSGISLIDASEPRNCAPDGCGAVPLAVDDIVLALRNFEAYVARRTEELRAEAE